Protein AF-A0A4S0IVF0-F1 (afdb_monomer)

pLDDT: mean 89.48, std 9.13, range [49.88, 98.19]

Sequence (111 aa):
MLAKIEFPLLLAGLVIAGGLWGFEELMEVARATTPHAFDTEILLAFRHAGQPDSPIGPLWLQSAVRDITALGSTSVLVLITTATIVYLLLIRRPGTALFVFAAIAGGQVLS

Mean predicted aligned error: 7.13 Å

Structure (mmCIF, N/CA/C/O backbone):
data_AF-A0A4S0IVF0-F1
#
_entry.id   AF-A0A4S0IVF0-F1
#
loop_
_atom_site.group_PDB
_atom_site.id
_atom_site.type_symbol
_atom_site.label_atom_id
_atom_site.label_alt_id
_atom_site.label_comp_id
_atom_site.label_asym_id
_atom_site.label_entity_id
_atom_site.label_seq_id
_atom_site.pdbx_PDB_ins_code
_atom_site.Cartn_x
_atom_site.Cartn_y
_atom_site.Cartn_z
_atom_site.occupancy
_atom_site.B_iso_or_equiv
_atom_site.auth_seq_id
_atom_site.auth_comp_id
_atom_site.auth_asym_id
_atom_site.auth_atom_id
_atom_site.pdbx_PDB_model_num
ATOM 1 N N . MET A 1 1 ? 8.783 20.032 30.060 1.00 49.88 1 MET A N 1
ATOM 2 C CA . MET A 1 1 ? 7.992 18.879 29.567 1.00 49.88 1 MET A CA 1
ATOM 3 C C . MET A 1 1 ? 7.201 19.226 28.299 1.00 49.88 1 MET A C 1
ATOM 5 O O . MET A 1 1 ? 7.132 18.364 27.438 1.00 49.88 1 MET A O 1
ATOM 9 N N . LEU A 1 2 ? 6.722 20.472 28.122 1.00 56.94 2 LEU A N 1
ATOM 10 C CA . LEU A 1 2 ? 6.023 20.926 26.902 1.00 56.94 2 LEU A CA 1
ATOM 11 C C . LEU A 1 2 ? 6.874 20.886 25.610 1.00 56.94 2 LEU A C 1
ATOM 13 O O . LEU A 1 2 ? 6.439 20.299 24.626 1.00 56.94 2 LEU A O 1
ATOM 17 N N . ALA A 1 3 ? 8.129 21.353 25.641 1.00 60.22 3 ALA A N 1
ATOM 18 C CA . ALA A 1 3 ? 9.002 21.379 24.452 1.00 60.22 3 ALA A CA 1
ATOM 19 C C . ALA A 1 3 ? 9.293 19.993 23.823 1.00 60.22 3 ALA A C 1
ATOM 21 O O . ALA A 1 3 ? 9.645 19.893 22.651 1.00 60.22 3 ALA A O 1
ATOM 22 N N . LYS A 1 4 ? 9.137 18.899 24.588 1.00 63.16 4 LYS A N 1
ATOM 23 C CA . LYS A 1 4 ? 9.332 17.529 24.078 1.00 63.16 4 LYS A CA 1
ATOM 24 C C . LYS A 1 4 ? 8.136 16.999 23.283 1.00 63.16 4 LYS A C 1
ATOM 26 O O . LYS A 1 4 ? 8.312 16.010 22.588 1.00 63.16 4 LYS A O 1
ATOM 31 N N . ILE A 1 5 ? 6.951 17.603 23.408 1.00 65.44 5 ILE A N 1
ATOM 32 C CA . ILE A 1 5 ? 5.730 17.211 22.675 1.00 65.44 5 ILE A CA 1
ATOM 33 C C . ILE A 1 5 ? 5.577 18.058 21.403 1.00 65.44 5 ILE A C 1
ATOM 35 O O . ILE A 1 5 ? 5.123 17.557 20.377 1.00 65.44 5 ILE A O 1
ATOM 39 N N . GLU A 1 6 ? 6.044 19.306 21.440 1.00 79.12 6 GLU A N 1
ATOM 40 C CA . GLU A 1 6 ? 6.066 20.208 20.285 1.00 79.12 6 GLU A CA 1
ATOM 41 C C . GLU A 1 6 ? 6.984 19.689 19.174 1.00 79.12 6 GLU A C 1
ATOM 43 O O . GLU A 1 6 ? 6.593 19.683 18.014 1.00 79.12 6 GLU A O 1
ATOM 48 N N . PHE A 1 7 ? 8.170 19.173 19.512 1.00 87.31 7 PHE A N 1
ATOM 49 C CA . PHE A 1 7 ? 9.108 18.679 18.501 1.00 87.31 7 PHE A CA 1
ATOM 50 C C . PHE A 1 7 ? 8.575 17.475 17.688 1.00 87.31 7 PHE A C 1
ATOM 52 O O . PHE A 1 7 ? 8.603 17.551 16.461 1.00 87.31 7 PHE A O 1
ATOM 59 N N . PRO A 1 8 ? 8.031 16.398 18.296 1.00 89.44 8 PRO A N 1
ATOM 60 C CA . PRO A 1 8 ? 7.385 15.311 17.558 1.00 89.44 8 PRO A CA 1
ATOM 61 C C . PRO A 1 8 ? 6.199 15.772 16.714 1.00 89.44 8 PRO A C 1
ATOM 63 O O . PRO A 1 8 ? 6.010 15.266 15.613 1.00 89.44 8 PRO A O 1
ATOM 66 N N . LEU A 1 9 ? 5.406 16.724 17.216 1.00 90.81 9 LEU A N 1
ATOM 67 C CA . LEU A 1 9 ? 4.251 17.251 16.494 1.00 90.81 9 LEU A CA 1
ATOM 68 C C . LEU A 1 9 ? 4.681 18.053 15.260 1.00 90.81 9 LEU A C 1
ATOM 70 O O . LEU A 1 9 ? 4.145 17.844 14.175 1.00 90.81 9 LEU A O 1
ATOM 74 N N . LEU A 1 10 ? 5.676 18.930 15.414 1.00 92.06 10 LEU A N 1
ATOM 75 C CA . LEU A 1 10 ? 6.260 19.695 14.313 1.00 92.06 10 LEU A CA 1
ATOM 76 C C . LEU A 1 10 ? 6.925 18.772 13.291 1.00 92.06 10 LEU A C 1
ATOM 78 O O . LEU A 1 10 ? 6.748 18.965 12.091 1.00 92.06 10 LEU A O 1
ATOM 82 N N . LEU A 1 11 ? 7.633 17.740 13.754 1.00 93.69 11 LEU A N 1
ATOM 83 C CA . LEU A 1 11 ? 8.238 16.740 12.882 1.00 93.69 11 LEU A CA 1
ATOM 84 C C . LEU A 1 11 ? 7.172 15.963 12.100 1.00 93.69 11 LEU A C 1
ATOM 86 O O . LEU A 1 11 ? 7.304 15.813 10.891 1.00 93.69 11 LEU A O 1
ATOM 90 N N . ALA A 1 12 ? 6.100 15.511 12.757 1.00 93.06 12 ALA A N 1
ATOM 91 C CA . ALA A 1 12 ? 4.990 14.832 12.091 1.00 93.06 12 ALA A CA 1
ATOM 92 C C . ALA A 1 12 ? 4.320 15.738 11.047 1.00 93.06 12 ALA A C 1
ATOM 94 O O . ALA A 1 12 ? 4.075 15.300 9.926 1.00 93.06 12 ALA A O 1
ATOM 95 N N . GLY A 1 13 ? 4.086 17.010 11.384 1.00 94.00 13 GLY A N 1
ATOM 96 C CA . GLY A 1 13 ? 3.556 18.001 10.448 1.00 94.00 13 GLY A CA 1
ATOM 97 C C . GLY A 1 13 ? 4.469 18.215 9.240 1.00 94.00 13 GLY A C 1
ATOM 98 O O . GLY A 1 13 ? 3.991 18.219 8.109 1.00 94.00 13 GLY A O 1
ATOM 99 N N . LEU A 1 14 ? 5.781 18.316 9.462 1.00 95.56 14 LEU A N 1
ATOM 100 C CA . LEU A 1 14 ? 6.773 18.462 8.396 1.00 95.56 14 LEU A CA 1
ATOM 101 C C . LEU A 1 14 ? 6.835 17.223 7.490 1.00 95.56 14 LEU A C 1
ATOM 103 O O . LEU A 1 14 ? 6.917 17.370 6.275 1.00 95.56 14 LEU A O 1
ATOM 107 N N . VAL A 1 15 ? 6.741 16.016 8.055 1.00 96.75 15 VAL A N 1
ATOM 108 C CA . VAL A 1 15 ? 6.682 14.763 7.281 1.00 96.75 15 VAL A CA 1
ATOM 109 C C . VAL A 1 15 ? 5.418 14.703 6.426 1.00 96.75 15 VAL A C 1
ATOM 111 O O . VAL A 1 15 ? 5.502 14.350 5.254 1.00 96.75 15 VAL A O 1
ATOM 114 N N . ILE A 1 16 ? 4.260 15.078 6.976 1.00 96.19 16 ILE A N 1
ATOM 115 C CA . ILE A 1 16 ? 2.999 15.110 6.222 1.00 96.19 16 ILE A CA 1
ATOM 116 C C . ILE A 1 16 ? 3.078 16.147 5.098 1.00 96.19 16 ILE A C 1
ATOM 118 O O . ILE A 1 16 ? 2.779 15.822 3.953 1.00 96.19 16 ILE A O 1
ATOM 122 N N . ALA A 1 17 ? 3.512 17.373 5.402 1.00 96.19 17 ALA A N 1
ATOM 123 C CA . ALA A 1 17 ? 3.626 18.444 4.415 1.00 96.19 17 ALA A CA 1
ATOM 124 C C . ALA A 1 17 ? 4.625 18.092 3.303 1.00 96.19 17 ALA A C 1
ATOM 126 O O . ALA A 1 17 ? 4.306 18.229 2.126 1.00 96.19 17 ALA A O 1
ATOM 127 N N . GLY A 1 18 ? 5.802 17.578 3.669 1.00 97.31 18 GLY A N 1
ATOM 128 C CA . GLY A 1 18 ? 6.810 17.127 2.713 1.00 97.31 18 GLY A CA 1
ATOM 129 C C . GLY A 1 18 ? 6.340 15.940 1.874 1.00 97.31 18 GLY A C 1
ATOM 130 O O . GLY A 1 18 ? 6.603 15.903 0.677 1.00 97.31 18 GLY A O 1
ATOM 131 N N . GLY A 1 19 ? 5.602 14.998 2.469 1.00 95.69 19 GLY A N 1
ATOM 132 C CA . GLY A 1 19 ? 5.013 13.867 1.752 1.00 95.69 19 GLY A CA 1
ATOM 133 C C . GLY A 1 19 ? 3.946 14.294 0.744 1.00 95.69 19 GLY A C 1
ATOM 134 O O . GLY A 1 19 ? 3.962 13.819 -0.387 1.00 95.69 19 GLY A O 1
ATOM 135 N N . LEU A 1 20 ? 3.055 15.216 1.124 1.00 95.69 20 LEU A N 1
ATOM 136 C CA . LEU A 1 20 ? 2.030 15.761 0.227 1.00 95.69 20 LEU A CA 1
ATOM 137 C C . LEU A 1 20 ? 2.647 16.558 -0.924 1.00 95.69 20 LEU A C 1
ATOM 139 O O . LEU A 1 20 ? 2.278 16.337 -2.072 1.00 95.69 20 LEU A O 1
ATOM 143 N N . TRP A 1 21 ? 3.612 17.430 -0.625 1.00 97.38 21 TRP A N 1
ATOM 144 C CA . TRP A 1 21 ? 4.315 18.205 -1.646 1.00 97.38 21 TRP A CA 1
ATOM 145 C C . TRP A 1 21 ?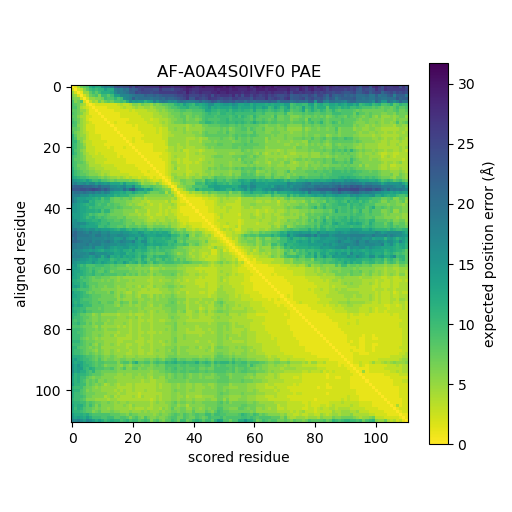 5.111 17.304 -2.599 1.00 97.38 21 TRP A C 1
ATOM 147 O O . TRP A 1 21 ? 5.009 17.440 -3.813 1.00 97.38 21 TRP A O 1
ATOM 157 N N . GLY A 1 22 ? 5.836 16.316 -2.066 1.00 96.56 22 GLY A N 1
ATOM 158 C CA . GLY A 1 22 ? 6.553 15.342 -2.890 1.00 96.56 22 GLY A CA 1
ATOM 159 C C . GLY A 1 22 ? 5.622 14.498 -3.765 1.00 96.56 22 GLY A C 1
ATOM 160 O O . GLY A 1 22 ? 5.967 14.184 -4.901 1.00 96.56 22 GLY A O 1
ATOM 161 N N . PHE A 1 23 ? 4.432 14.150 -3.267 1.00 94.12 23 PHE A N 1
ATOM 162 C CA . PHE A 1 23 ? 3.418 13.452 -4.055 1.00 94.12 23 PHE A CA 1
ATOM 163 C C . PHE A 1 23 ? 2.846 14.333 -5.175 1.00 94.12 23 PHE A C 1
ATOM 165 O O . PHE A 1 23 ? 2.670 13.852 -6.290 1.00 94.12 23 PHE A O 1
ATOM 172 N N . GLU A 1 24 ? 2.581 15.613 -4.905 1.00 95.00 24 GLU A N 1
ATOM 173 C CA . GLU A 1 24 ? 2.136 16.579 -5.916 1.00 95.00 24 GLU A CA 1
ATOM 174 C C . GLU A 1 24 ? 3.163 16.729 -7.044 1.00 95.00 24 GLU A C 1
ATOM 176 O O . GLU A 1 24 ? 2.802 16.592 -8.214 1.00 95.00 24 GLU A O 1
ATOM 181 N N . GLU A 1 25 ? 4.437 16.911 -6.695 1.00 93.81 25 GLU A N 1
ATOM 182 C CA . GLU A 1 25 ? 5.539 17.005 -7.657 1.00 93.81 25 GLU A CA 1
ATOM 183 C C . GLU A 1 25 ? 5.640 15.728 -8.507 1.00 93.81 25 GLU A C 1
ATOM 185 O O . GLU A 1 25 ? 5.723 15.781 -9.733 1.00 93.81 25 GLU A O 1
ATOM 190 N N . LEU A 1 26 ? 5.550 14.552 -7.871 1.00 90.62 26 LEU A N 1
ATOM 191 C CA . LEU A 1 26 ? 5.515 13.268 -8.576 1.00 90.62 26 LEU A CA 1
ATOM 192 C C . LEU A 1 26 ? 4.330 13.167 -9.541 1.00 90.62 26 LEU A C 1
ATOM 194 O O . LEU A 1 26 ? 4.491 12.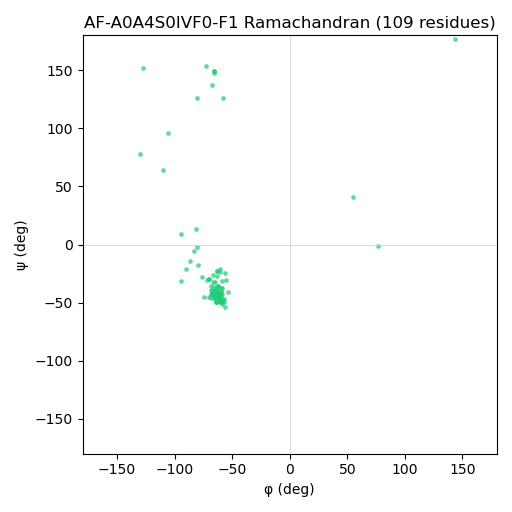654 -10.645 1.00 90.62 26 LEU A O 1
ATOM 198 N N . MET A 1 27 ? 3.153 13.655 -9.150 1.00 90.88 27 MET A N 1
ATOM 199 C CA . MET A 1 27 ? 1.961 13.673 -10.001 1.00 90.88 27 MET A CA 1
ATOM 200 C C . MET A 1 27 ? 2.091 14.650 -11.173 1.00 90.88 27 MET A C 1
ATOM 202 O O . MET A 1 27 ? 1.562 14.386 -12.255 1.00 90.88 27 MET A O 1
ATOM 206 N N . GLU A 1 28 ? 2.754 15.790 -10.982 1.00 90.31 28 GLU A N 1
ATOM 207 C CA . GLU A 1 28 ? 3.082 16.714 -12.069 1.00 90.31 28 GLU A CA 1
ATOM 208 C C . GLU A 1 28 ? 4.037 16.065 -13.065 1.00 90.31 28 GLU A C 1
ATOM 210 O O . GLU A 1 28 ? 3.726 16.022 -14.258 1.00 90.31 28 GLU A O 1
ATOM 215 N N . VAL A 1 29 ? 5.123 15.468 -12.566 1.00 88.19 29 VAL A N 1
ATOM 216 C CA . VAL A 1 29 ? 6.065 14.709 -13.388 1.00 88.19 29 VAL A CA 1
ATOM 217 C C . VAL A 1 29 ? 5.321 13.611 -14.135 1.00 88.19 29 VAL A C 1
ATOM 219 O O . VAL A 1 29 ? 5.355 13.618 -15.354 1.00 88.19 29 VAL A O 1
ATOM 222 N N . ALA A 1 30 ? 4.561 12.742 -13.468 1.00 86.06 30 ALA A N 1
ATOM 223 C CA . ALA A 1 30 ? 3.852 11.624 -14.100 1.00 86.06 30 ALA A CA 1
ATOM 224 C C . ALA A 1 30 ? 2.885 12.030 -15.233 1.00 86.06 30 ALA A C 1
ATOM 226 O O . ALA A 1 30 ? 2.594 11.218 -16.109 1.00 86.06 30 ALA A O 1
ATOM 227 N N . ARG A 1 31 ? 2.383 13.273 -15.244 1.00 83.81 31 ARG A N 1
ATOM 228 C CA . ARG A 1 31 ? 1.529 13.805 -16.324 1.00 83.81 31 ARG A CA 1
ATOM 229 C C . ARG A 1 31 ? 2.311 14.404 -17.494 1.00 83.81 31 ARG A C 1
ATOM 231 O O . ARG A 1 31 ? 1.718 14.662 -18.541 1.00 83.81 31 ARG A O 1
ATOM 238 N N . ALA A 1 32 ? 3.606 14.657 -17.333 1.00 82.62 32 ALA A N 1
ATOM 239 C CA . ALA A 1 32 ? 4.451 15.175 -18.396 1.00 82.62 32 ALA A CA 1
ATOM 240 C C . ALA A 1 32 ? 4.737 14.103 -19.467 1.00 82.62 32 ALA A C 1
ATOM 242 O O . ALA A 1 32 ? 4.758 12.902 -19.209 1.00 82.62 32 ALA A O 1
ATOM 243 N N . THR A 1 33 ? 5.010 14.534 -20.699 1.00 71.31 33 THR A N 1
ATOM 244 C CA . THR A 1 33 ? 5.269 13.623 -21.831 1.00 71.31 33 THR A CA 1
ATOM 245 C C . THR A 1 33 ? 6.604 12.874 -21.714 1.00 71.31 33 THR A C 1
ATOM 247 O O . THR A 1 33 ? 6.743 11.765 -22.223 1.00 71.31 33 THR A O 1
ATOM 250 N N . THR A 1 34 ? 7.603 13.467 -21.058 1.00 69.50 34 THR A N 1
ATOM 251 C CA . THR A 1 34 ? 8.947 12.894 -20.886 1.00 69.50 34 THR A CA 1
ATOM 252 C C . THR A 1 34 ? 8.986 11.617 -20.027 1.00 69.50 34 THR A C 1
ATOM 254 O O . THR A 1 34 ? 9.621 10.659 -20.475 1.00 69.50 34 THR A O 1
ATOM 257 N N . PRO A 1 35 ? 8.308 11.519 -18.863 1.00 69.12 35 PRO A N 1
ATOM 258 C CA . PRO A 1 35 ? 8.259 10.273 -18.092 1.00 69.12 35 PRO A CA 1
ATOM 259 C C . PRO A 1 35 ? 7.666 9.099 -18.863 1.00 69.12 35 PRO A C 1
ATOM 261 O O . PRO A 1 35 ? 8.140 7.981 -18.704 1.00 69.12 35 PRO A O 1
ATOM 264 N N . HIS A 1 36 ? 6.727 9.336 -19.782 1.00 74.25 36 HIS A N 1
ATOM 265 C CA . HIS A 1 36 ? 6.125 8.255 -20.563 1.00 74.25 36 HIS A CA 1
ATOM 266 C C . HIS A 1 36 ? 7.145 7.448 -21.383 1.00 74.25 36 HIS A C 1
ATOM 268 O O . HIS A 1 36 ? 7.011 6.227 -21.502 1.00 74.25 36 HIS A O 1
ATOM 274 N N . ALA A 1 37 ? 8.170 8.104 -21.937 1.00 81.62 37 ALA A N 1
ATOM 275 C CA . ALA A 1 37 ? 9.231 7.424 -22.679 1.00 81.62 37 ALA A CA 1
ATOM 276 C C . ALA A 1 37 ? 10.120 6.591 -21.744 1.00 81.62 37 ALA A C 1
ATOM 278 O O . ALA A 1 37 ? 10.386 5.424 -22.025 1.00 81.62 37 ALA A O 1
ATOM 279 N N . PHE A 1 38 ? 10.505 7.165 -20.604 1.00 84.81 38 PHE A N 1
ATOM 280 C CA . PHE A 1 38 ? 11.327 6.498 -19.596 1.00 84.81 38 PHE A CA 1
ATOM 281 C C . PHE A 1 38 ? 10.622 5.280 -18.974 1.00 84.81 38 PHE A C 1
ATOM 283 O O . PHE A 1 38 ? 11.202 4.196 -18.917 1.00 84.81 38 PHE A O 1
ATOM 290 N N . ASP A 1 39 ? 9.349 5.417 -18.592 1.00 87.69 39 ASP A N 1
ATOM 291 C CA . ASP A 1 39 ? 8.534 4.316 -18.066 1.00 87.69 39 ASP A CA 1
ATOM 292 C C . ASP A 1 39 ? 8.426 3.181 -19.090 1.00 87.69 39 ASP A C 1
ATOM 294 O O . ASP A 1 39 ? 8.551 2.003 -18.753 1.00 87.69 39 ASP A O 1
ATOM 298 N N . THR A 1 40 ? 8.246 3.532 -20.366 1.00 86.88 40 THR A N 1
ATOM 299 C CA . THR A 1 40 ? 8.171 2.555 -21.458 1.00 86.88 40 THR A CA 1
ATOM 300 C C . THR A 1 40 ? 9.501 1.832 -21.655 1.00 86.88 40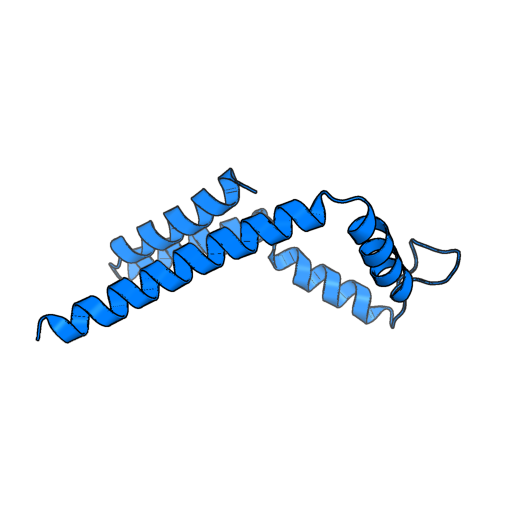 THR A C 1
ATOM 302 O O . THR A 1 40 ? 9.501 0.611 -21.808 1.00 86.88 40 THR A O 1
ATOM 305 N N . GLU A 1 41 ? 10.633 2.538 -21.614 1.00 88.31 41 GLU A N 1
ATOM 306 C CA . GLU A 1 41 ? 11.965 1.927 -21.700 1.00 88.31 41 GLU A CA 1
ATOM 307 C C . GLU A 1 41 ? 12.211 0.938 -20.559 1.00 88.31 41 GLU A C 1
ATOM 309 O O . GLU A 1 41 ? 12.630 -0.193 -20.813 1.00 88.31 41 GLU A O 1
ATOM 314 N N . ILE A 1 42 ? 11.878 1.312 -19.318 1.00 88.38 42 ILE A N 1
ATOM 315 C CA . ILE A 1 42 ? 11.980 0.411 -18.162 1.00 88.38 42 ILE A CA 1
ATOM 316 C C . ILE A 1 42 ? 11.087 -0.815 -18.357 1.00 88.38 42 ILE A C 1
ATOM 318 O O . ILE A 1 42 ? 11.539 -1.945 -18.180 1.00 88.38 42 ILE A O 1
ATOM 322 N N . LEU A 1 43 ? 9.823 -0.621 -18.742 1.00 87.62 43 LEU A N 1
ATOM 323 C CA . LEU A 1 43 ? 8.885 -1.724 -18.948 1.00 87.62 43 LEU A CA 1
ATOM 324 C C . LEU A 1 43 ? 9.336 -2.672 -20.069 1.00 87.62 43 LEU A C 1
ATOM 326 O O . LEU A 1 43 ? 9.122 -3.882 -19.972 1.00 87.62 43 LEU A O 1
ATOM 330 N N . LEU A 1 44 ? 9.948 -2.148 -21.133 1.00 89.06 44 LEU A N 1
ATOM 331 C CA . LEU A 1 44 ? 10.497 -2.945 -22.232 1.00 89.06 44 LEU A CA 1
ATOM 332 C C . LEU A 1 44 ? 11.815 -3.631 -21.864 1.00 89.06 44 LEU A C 1
ATOM 334 O O . LEU A 1 44 ? 12.075 -4.714 -22.379 1.00 89.06 44 LEU A O 1
ATOM 338 N N . ALA A 1 45 ? 12.605 -3.081 -20.938 1.00 88.31 45 ALA A N 1
ATOM 339 C CA . ALA A 1 45 ? 13.831 -3.719 -20.455 1.00 88.31 45 ALA A CA 1
ATOM 340 C C . ALA A 1 45 ? 13.575 -5.083 -19.786 1.00 88.31 45 ALA A C 1
ATOM 342 O O . ALA A 1 45 ? 14.462 -5.933 -19.765 1.00 88.31 45 ALA A O 1
ATOM 343 N N . PHE A 1 46 ? 12.358 -5.316 -19.280 1.00 87.94 46 PHE A N 1
ATOM 344 C CA . PHE A 1 46 ? 11.915 -6.601 -18.729 1.00 87.94 46 PHE A CA 1
ATOM 345 C C . PHE A 1 46 ? 11.182 -7.492 -19.744 1.00 87.94 46 PHE A C 1
ATOM 347 O O . PHE A 1 46 ? 10.606 -8.504 -19.348 1.00 87.94 46 PHE A O 1
ATOM 354 N N . ARG A 1 47 ? 11.160 -7.147 -21.038 1.00 88.69 47 ARG A N 1
ATOM 355 C CA . ARG A 1 47 ? 10.427 -7.877 -22.088 1.00 88.69 47 ARG A CA 1
ATOM 356 C C . ARG A 1 47 ? 11.329 -8.239 -23.258 1.00 88.69 47 ARG A C 1
ATOM 358 O O . ARG A 1 47 ? 12.294 -7.548 -23.567 1.00 88.69 47 ARG A O 1
ATOM 365 N N . HIS A 1 48 ? 10.997 -9.326 -23.945 1.00 85.31 48 HIS A N 1
ATOM 366 C CA . HIS A 1 48 ? 11.709 -9.701 -25.162 1.00 85.31 48 HIS A CA 1
ATOM 367 C C . HIS A 1 48 ? 11.450 -8.681 -26.281 1.00 85.31 48 HIS A C 1
ATOM 369 O O . HIS A 1 48 ? 10.314 -8.257 -26.511 1.00 85.31 48 HIS A O 1
ATOM 375 N N . ALA A 1 49 ? 12.504 -8.310 -27.014 1.00 83.25 49 ALA A N 1
ATOM 376 C CA . ALA A 1 49 ? 12.397 -7.386 -28.139 1.00 83.25 49 ALA A CA 1
ATOM 377 C C . ALA A 1 49 ? 11.405 -7.918 -29.191 1.00 83.25 49 ALA A C 1
ATOM 379 O O . ALA A 1 49 ? 11.515 -9.055 -29.649 1.00 83.25 49 ALA A O 1
ATOM 380 N N . GLY A 1 50 ? 10.416 -7.097 -29.555 1.00 81.31 50 GLY A N 1
ATOM 381 C CA . GLY A 1 50 ? 9.358 -7.467 -30.503 1.00 81.31 50 GLY A CA 1
ATOM 382 C C . GLY A 1 50 ? 8.258 -8.380 -29.942 1.00 81.31 50 GLY A C 1
ATOM 383 O O . GLY A 1 50 ? 7.319 -8.685 -30.671 1.00 81.31 50 GLY A O 1
ATOM 384 N N . GLN A 1 51 ? 8.332 -8.792 -28.670 1.00 82.62 51 GLN A N 1
ATOM 385 C CA . GLN A 1 51 ? 7.316 -9.611 -27.994 1.00 82.62 51 GLN A CA 1
ATOM 386 C C . GLN A 1 51 ? 6.930 -8.984 -26.641 1.00 82.62 51 GLN A C 1
ATOM 388 O O . GLN A 1 51 ? 7.378 -9.450 -25.590 1.00 82.62 51 GLN A O 1
ATOM 393 N N . PRO A 1 52 ? 6.098 -7.925 -26.638 1.00 78.50 52 PRO A N 1
ATOM 394 C CA . PRO A 1 52 ? 5.753 -7.192 -25.418 1.00 78.50 52 PRO A CA 1
ATOM 395 C C . PRO A 1 52 ? 4.998 -8.035 -24.375 1.00 78.50 52 PRO A C 1
ATOM 397 O O . PRO A 1 52 ? 5.068 -7.739 -23.183 1.00 78.50 52 PRO A O 1
ATOM 400 N N . ASP A 1 53 ? 4.343 -9.118 -24.793 1.00 81.25 53 ASP A N 1
ATOM 401 C CA . ASP A 1 53 ? 3.635 -10.034 -23.891 1.00 81.25 53 ASP A CA 1
ATOM 402 C C . ASP A 1 53 ? 4.553 -11.092 -23.246 1.00 81.25 53 ASP A C 1
ATOM 404 O O . ASP A 1 53 ? 4.112 -11.852 -22.384 1.00 81.25 53 ASP A O 1
ATOM 408 N N . SER A 1 54 ? 5.832 -11.146 -23.641 1.00 83.44 54 SER A N 1
ATOM 409 C CA . SER A 1 54 ? 6.811 -12.125 -23.159 1.00 83.44 54 SER A CA 1
ATOM 410 C C . SER A 1 54 ? 7.804 -11.485 -22.178 1.00 83.44 54 SER A C 1
ATOM 412 O O . SER A 1 54 ? 8.800 -10.883 -22.608 1.00 83.44 54 SER A O 1
ATOM 414 N N . PRO A 1 55 ? 7.570 -11.593 -20.855 1.00 84.75 55 PRO A N 1
ATOM 415 C CA . PRO A 1 55 ? 8.520 -11.110 -19.862 1.00 84.75 55 PRO A CA 1
ATOM 416 C C . PRO A 1 55 ? 9.827 -11.913 -19.898 1.00 84.75 55 PRO A C 1
ATOM 418 O O . PRO A 1 55 ? 9.856 -13.105 -20.204 1.00 84.75 55 PRO A O 1
ATOM 421 N N . ILE A 1 56 ? 10.928 -11.251 -19.562 1.00 86.38 56 ILE A N 1
ATOM 422 C CA . ILE A 1 56 ? 12.249 -11.860 -19.419 1.00 86.38 56 ILE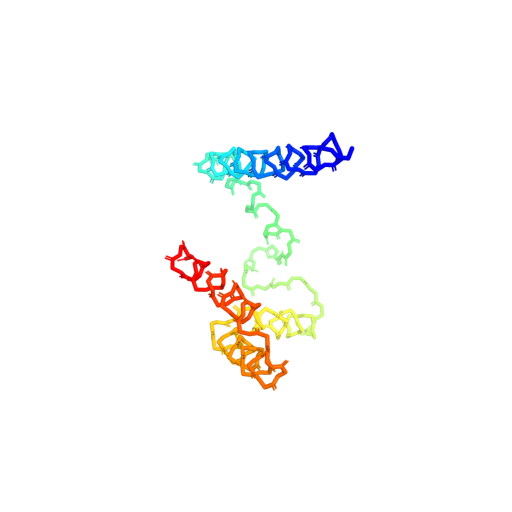 A CA 1
ATOM 423 C C . ILE A 1 56 ? 12.330 -12.532 -18.046 1.00 86.38 56 ILE A C 1
ATOM 425 O O . ILE A 1 56 ? 12.106 -11.897 -17.016 1.00 86.38 56 ILE A O 1
ATOM 429 N N . GLY A 1 57 ? 12.688 -13.816 -18.021 1.00 85.75 57 GLY A N 1
ATOM 430 C CA . GLY A 1 57 ? 12.973 -14.554 -16.792 1.00 85.75 57 GLY A CA 1
ATOM 431 C C . GLY A 1 57 ? 12.516 -16.016 -16.825 1.00 85.75 57 GLY A C 1
ATOM 432 O O . GLY A 1 57 ? 11.923 -16.471 -17.803 1.00 85.75 57 GLY A O 1
ATOM 433 N N . PRO A 1 58 ? 12.797 -16.783 -15.759 1.00 88.12 58 PRO A N 1
ATOM 434 C CA . PRO A 1 58 ? 12.317 -18.154 -15.619 1.00 88.12 58 PRO A CA 1
ATOM 435 C C . PRO A 1 58 ? 10.788 -18.215 -15.493 1.00 88.12 58 PRO A C 1
ATOM 437 O O . PRO A 1 58 ? 10.182 -17.349 -14.867 1.00 88.12 58 PRO A O 1
ATOM 440 N N . LEU A 1 59 ? 10.167 -19.299 -15.969 1.00 85.38 59 LEU A N 1
ATOM 441 C CA . LEU A 1 59 ? 8.704 -19.487 -15.916 1.00 85.38 59 LEU A CA 1
ATOM 442 C C . LEU A 1 59 ? 8.108 -19.376 -14.497 1.00 85.38 59 LEU A C 1
ATOM 444 O O . LEU A 1 59 ? 6.973 -18.930 -14.326 1.00 85.38 59 LEU A O 1
ATOM 448 N N . TRP A 1 60 ? 8.868 -19.752 -13.463 1.00 90.44 60 TRP A N 1
ATOM 449 C CA . TRP A 1 60 ? 8.415 -19.650 -12.073 1.00 90.44 60 TRP A CA 1
ATOM 450 C C . TRP A 1 60 ? 8.316 -18.197 -11.586 1.00 90.44 60 TRP A C 1
ATOM 452 O O . TRP A 1 60 ? 7.468 -17.901 -10.746 1.00 90.44 60 TRP A O 1
ATOM 462 N N . LEU A 1 61 ? 9.138 -17.286 -12.122 1.00 91.25 61 LEU A N 1
ATOM 463 C CA . LEU A 1 61 ? 9.214 -15.898 -11.662 1.00 91.25 61 LEU A CA 1
ATOM 464 C C . LEU A 1 61 ? 7.919 -15.147 -11.968 1.00 91.25 61 LEU A C 1
ATOM 466 O O . LEU A 1 61 ? 7.395 -14.449 -11.106 1.00 91.25 61 LEU A O 1
ATOM 470 N N . GLN A 1 62 ? 7.368 -15.341 -13.168 1.00 88.69 62 GLN A N 1
ATOM 471 C CA . GLN A 1 62 ? 6.104 -14.719 -13.561 1.00 88.69 62 GLN A CA 1
ATOM 472 C C . GLN A 1 62 ? 4.956 -15.145 -12.639 1.00 88.69 62 GLN A C 1
ATOM 474 O O . GLN A 1 62 ? 4.168 -14.307 -12.205 1.00 88.69 62 GLN A O 1
ATOM 479 N N . SER A 1 63 ? 4.878 -16.439 -12.311 1.00 90.25 63 SER A N 1
ATOM 480 C CA . SER A 1 63 ? 3.849 -16.949 -11.399 1.00 90.25 63 SER A CA 1
ATOM 481 C C . SER A 1 63 ? 4.052 -16.419 -9.978 1.00 90.25 63 SER A C 1
ATOM 483 O O . SER A 1 63 ? 3.098 -1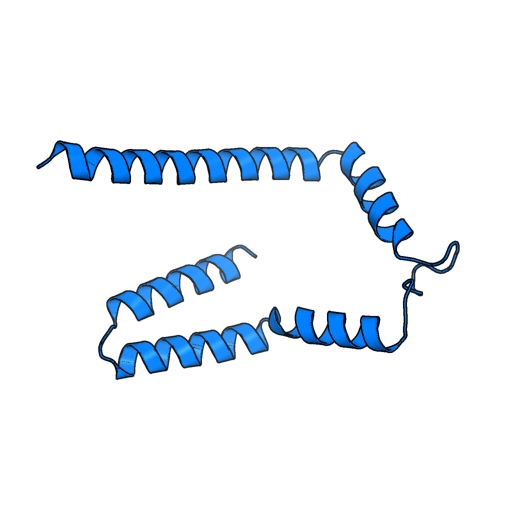5.946 -9.375 1.00 90.25 63 SER A O 1
ATOM 485 N N . ALA A 1 64 ? 5.293 -16.393 -9.482 1.00 93.50 64 ALA A N 1
ATOM 486 C CA . ALA A 1 64 ? 5.603 -15.862 -8.156 1.00 93.50 64 ALA A CA 1
ATOM 487 C C . ALA A 1 64 ? 5.238 -14.374 -8.018 1.00 93.50 64 ALA A C 1
ATOM 489 O O . ALA A 1 64 ? 4.588 -13.986 -7.049 1.00 93.50 64 ALA A O 1
ATOM 490 N N . VAL A 1 65 ? 5.606 -13.537 -8.996 1.00 92.69 65 VAL A N 1
ATOM 491 C CA . VAL A 1 65 ? 5.258 -12.107 -8.987 1.00 92.69 65 VAL A CA 1
ATOM 492 C C . VAL A 1 65 ? 3.746 -11.919 -9.085 1.00 92.69 65 VAL A C 1
ATOM 494 O O . VAL A 1 65 ? 3.195 -11.122 -8.330 1.00 92.69 65 VAL A O 1
ATOM 497 N N . ARG A 1 66 ? 3.056 -12.686 -9.942 1.00 91.88 66 ARG A N 1
ATOM 498 C CA . ARG A 1 66 ? 1.588 -12.652 -10.031 1.00 91.88 66 ARG A CA 1
ATOM 499 C C . ARG A 1 66 ? 0.947 -12.957 -8.679 1.00 91.88 66 ARG A C 1
ATOM 501 O O . ARG A 1 66 ? 0.099 -12.188 -8.234 1.00 91.88 66 ARG A O 1
ATOM 508 N N . ASP A 1 67 ? 1.372 -14.024 -8.015 1.00 94.69 67 ASP A N 1
ATOM 509 C CA . ASP A 1 67 ? 0.796 -14.450 -6.739 1.00 94.69 67 ASP A CA 1
ATOM 510 C C . ASP A 1 67 ? 1.073 -13.424 -5.623 1.00 94.69 67 ASP A C 1
ATOM 512 O O . ASP A 1 67 ? 0.190 -13.133 -4.817 1.00 94.69 67 ASP A O 1
ATOM 516 N N . ILE A 1 68 ? 2.252 -12.790 -5.622 1.00 95.19 68 ILE A N 1
ATOM 517 C CA . ILE A 1 68 ? 2.568 -11.679 -4.709 1.00 95.19 68 ILE A CA 1
ATOM 518 C C . ILE A 1 68 ? 1.675 -10.466 -4.996 1.00 95.19 68 ILE A C 1
ATOM 520 O O . ILE A 1 68 ? 1.095 -9.901 -4.072 1.00 95.19 68 ILE A O 1
ATOM 524 N N . THR A 1 69 ? 1.511 -10.070 -6.261 1.00 93.00 69 THR A N 1
ATOM 525 C CA . THR A 1 69 ? 0.648 -8.929 -6.622 1.00 93.00 69 THR A CA 1
ATOM 526 C C . THR A 1 69 ? -0.833 -9.199 -6.354 1.00 93.00 69 THR A C 1
ATOM 528 O O . THR A 1 69 ? -1.574 -8.266 -6.051 1.00 93.00 69 THR A O 1
ATOM 531 N N . ALA A 1 70 ? -1.265 -10.465 -6.358 1.00 95.38 70 ALA A N 1
ATOM 532 C CA . ALA A 1 70 ? -2.625 -10.847 -5.983 1.00 95.38 70 ALA A CA 1
ATOM 533 C C . ALA A 1 70 ? -2.951 -10.517 -4.513 1.00 95.38 70 ALA A C 1
ATOM 535 O O . ALA A 1 70 ? -4.121 -10.302 -4.186 1.00 95.38 70 ALA A O 1
ATOM 536 N N . LEU A 1 71 ? -1.942 -10.391 -3.638 1.00 94.19 71 LEU A N 1
ATOM 537 C CA . LEU A 1 71 ? -2.131 -9.909 -2.263 1.00 94.19 71 LEU A CA 1
ATOM 538 C C . LEU A 1 71 ? -2.646 -8.464 -2.208 1.00 94.19 71 LEU A C 1
ATOM 540 O O . LEU A 1 71 ? -3.338 -8.102 -1.261 1.00 94.19 71 LEU A O 1
ATOM 544 N N . GLY A 1 72 ? -2.344 -7.657 -3.228 1.00 90.88 72 GLY A N 1
ATOM 545 C CA . GLY A 1 72 ? -2.859 -6.296 -3.374 1.00 90.88 72 GLY A CA 1
ATOM 546 C C . GLY A 1 72 ? -4.281 -6.221 -3.935 1.00 90.88 72 GLY A C 1
ATOM 547 O O . GLY A 1 72 ? -4.817 -5.126 -4.073 1.00 90.88 72 GLY A O 1
ATOM 548 N N . SER A 1 73 ? -4.908 -7.353 -4.276 1.00 93.69 73 SER A N 1
ATOM 549 C CA . SER A 1 73 ? -6.279 -7.357 -4.793 1.00 93.69 73 SER A CA 1
ATOM 550 C C . SER A 1 73 ? -7.286 -6.892 -3.740 1.00 93.69 73 SER A C 1
ATOM 552 O O . SER A 1 73 ? -7.156 -7.192 -2.550 1.00 93.69 73 SER A O 1
ATOM 554 N N . THR A 1 74 ? -8.354 -6.226 -4.186 1.00 92.31 74 THR A N 1
ATOM 555 C CA . THR A 1 74 ? -9.435 -5.748 -3.311 1.00 92.31 74 THR A CA 1
ATOM 556 C C . THR A 1 74 ? -10.012 -6.871 -2.451 1.00 92.31 74 THR A C 1
ATOM 558 O O . THR A 1 74 ? -10.243 -6.680 -1.262 1.00 92.31 74 THR A O 1
ATOM 561 N N . SER A 1 75 ? -10.194 -8.070 -3.013 1.00 94.12 75 SER A N 1
ATOM 562 C CA . SER A 1 75 ? -10.725 -9.221 -2.277 1.00 94.12 75 SER A CA 1
ATOM 563 C C . SER A 1 75 ? -9.820 -9.646 -1.117 1.00 94.12 75 SER A C 1
ATOM 565 O O . SER A 1 75 ? -10.309 -9.848 -0.004 1.00 94.12 75 SER A O 1
ATOM 567 N N . VAL A 1 76 ? -8.507 -9.755 -1.351 1.00 95.06 76 VAL A N 1
ATOM 568 C CA . VAL A 1 76 ? -7.543 -10.138 -0.307 1.00 95.06 76 VAL A CA 1
ATOM 569 C C . VAL A 1 76 ? -7.411 -9.032 0.738 1.00 95.06 76 VAL A C 1
ATOM 571 O O . VAL A 1 76 ? -7.443 -9.318 1.937 1.00 95.06 76 VAL A O 1
ATOM 574 N N . LEU A 1 77 ? -7.342 -7.770 0.306 1.00 94.50 77 LEU A N 1
ATOM 575 C CA . LEU A 1 77 ? -7.274 -6.623 1.209 1.00 94.50 77 LEU A CA 1
ATOM 576 C C . LEU A 1 77 ? -8.505 -6.532 2.111 1.00 94.50 77 LEU A C 1
ATOM 578 O O . LEU A 1 77 ? -8.344 -6.354 3.317 1.00 94.50 77 LEU A O 1
ATOM 582 N N . VAL A 1 78 ? -9.718 -6.710 1.578 1.00 94.62 78 VAL A N 1
ATOM 583 C CA . VAL A 1 78 ? -10.953 -6.731 2.382 1.00 94.62 78 VAL A CA 1
ATOM 584 C C . VAL A 1 78 ? -10.893 -7.845 3.422 1.00 94.62 78 VAL A C 1
ATOM 586 O O . VAL A 1 78 ? -11.125 -7.582 4.599 1.00 94.62 78 VAL A O 1
ATOM 589 N N . LEU A 1 79 ? -10.509 -9.063 3.027 1.00 96.81 79 LEU A N 1
ATOM 590 C CA . LEU A 1 79 ? -10.423 -10.200 3.944 1.00 96.81 79 LEU A CA 1
ATOM 591 C C . LEU A 1 79 ? -9.456 -9.933 5.109 1.00 96.81 79 LEU A C 1
ATOM 593 O O . LEU A 1 79 ? -9.830 -10.087 6.274 1.00 96.81 79 LEU A O 1
ATOM 597 N N . ILE A 1 80 ? -8.227 -9.505 4.805 1.00 96.25 80 ILE A N 1
ATOM 598 C CA . ILE A 1 80 ? -7.192 -9.230 5.814 1.00 96.25 80 ILE A CA 1
ATOM 599 C C . ILE A 1 80 ? -7.602 -8.050 6.700 1.00 96.25 80 ILE A C 1
ATOM 601 O O . ILE A 1 80 ? -7.440 -8.104 7.923 1.00 96.25 80 ILE A O 1
ATOM 605 N N . THR A 1 81 ? -8.172 -7.001 6.109 1.00 96.00 81 THR A N 1
A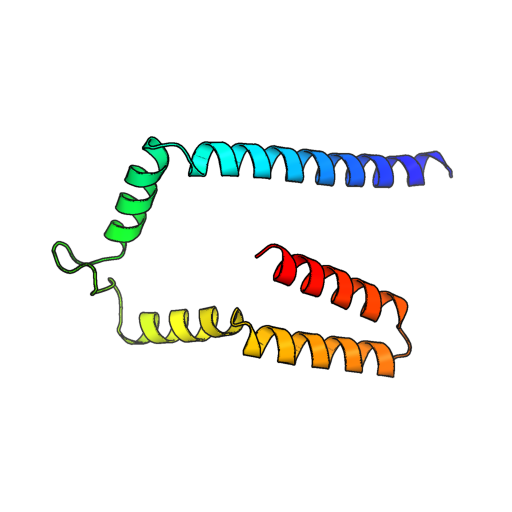TOM 606 C CA . THR A 1 81 ? -8.644 -5.818 6.839 1.00 96.00 81 THR A CA 1
ATOM 607 C C . THR A 1 81 ? -9.753 -6.186 7.810 1.00 96.00 81 THR A C 1
ATOM 609 O O . THR A 1 81 ? -9.674 -5.850 8.991 1.00 96.00 81 THR A O 1
ATOM 612 N N . THR A 1 82 ? -10.761 -6.931 7.353 1.00 97.56 82 THR A N 1
ATOM 613 C CA . THR A 1 82 ? -11.854 -7.407 8.204 1.00 97.56 82 THR A CA 1
ATOM 614 C C . THR A 1 82 ? -11.328 -8.294 9.325 1.00 97.56 82 THR A C 1
ATOM 616 O O . THR A 1 82 ? -11.677 -8.063 10.481 1.00 97.56 82 THR A O 1
ATOM 619 N N . ALA A 1 83 ? -10.449 -9.255 9.025 1.00 98.00 83 ALA A N 1
ATOM 620 C CA . ALA A 1 83 ? -9.844 -10.112 10.044 1.00 98.00 83 ALA A CA 1
ATOM 621 C C . ALA A 1 83 ? -9.077 -9.293 11.098 1.00 98.00 83 ALA A C 1
ATOM 623 O O . ALA A 1 83 ? -9.234 -9.524 12.297 1.00 98.00 83 ALA A O 1
ATOM 624 N N . THR A 1 84 ? -8.316 -8.286 10.664 1.00 97.81 84 THR A N 1
ATOM 625 C CA . THR A 1 84 ? -7.572 -7.375 11.548 1.00 97.81 84 THR A CA 1
ATOM 626 C C . THR A 1 84 ? -8.509 -6.548 12.426 1.00 97.81 84 THR A C 1
ATOM 628 O O . THR A 1 84 ? -8.300 -6.459 13.635 1.00 97.81 84 THR A O 1
ATOM 631 N N . ILE A 1 85 ? -9.570 -5.973 11.854 1.00 97.75 85 ILE A N 1
ATOM 632 C CA . ILE A 1 85 ? -10.572 -5.201 12.600 1.00 97.75 85 ILE A CA 1
ATOM 633 C C . ILE A 1 85 ? -11.252 -6.085 13.646 1.00 97.75 85 ILE A C 1
AT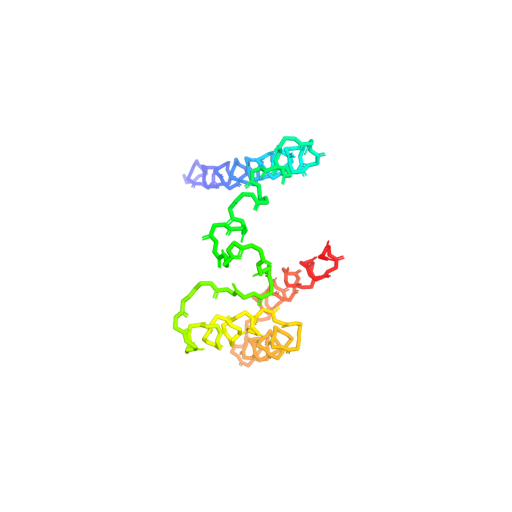OM 635 O O . ILE A 1 85 ? -11.316 -5.704 14.814 1.00 97.75 85 ILE A O 1
ATOM 639 N N . VAL A 1 86 ? -11.713 -7.278 13.258 1.00 98.06 86 VAL A N 1
ATOM 640 C CA . VAL A 1 86 ? -12.340 -8.240 14.176 1.00 98.06 86 VAL A CA 1
ATOM 641 C C . VAL A 1 86 ? -11.377 -8.599 15.305 1.00 98.06 86 VAL A C 1
ATOM 643 O O . VAL A 1 86 ? -11.754 -8.518 16.472 1.00 98.06 86 VAL A O 1
ATOM 646 N N . TYR A 1 87 ? -10.121 -8.915 14.987 1.00 98.19 87 TYR A N 1
ATOM 647 C CA . TYR A 1 87 ? -9.095 -9.202 15.989 1.00 98.19 87 TYR A CA 1
ATOM 648 C C . TYR A 1 87 ? -8.899 -8.040 16.976 1.00 98.19 87 TYR A C 1
ATOM 650 O O . TYR A 1 87 ? -8.909 -8.251 18.189 1.00 98.19 87 TYR A O 1
ATOM 658 N N . LEU A 1 88 ? -8.785 -6.803 16.481 1.00 97.50 88 LEU A N 1
ATOM 659 C CA . LEU A 1 88 ? -8.624 -5.611 17.320 1.00 97.50 88 LEU A CA 1
ATOM 660 C C . LEU A 1 88 ? -9.836 -5.365 18.228 1.00 97.50 88 LEU A C 1
ATOM 662 O O . LEU A 1 88 ? -9.675 -4.961 19.383 1.00 97.50 88 LEU A O 1
ATOM 666 N N . LEU A 1 89 ? -11.046 -5.639 17.739 1.00 97.38 89 LEU A N 1
ATOM 667 C CA . LEU A 1 89 ? -12.267 -5.571 18.541 1.00 97.38 89 LEU A CA 1
ATOM 668 C C . LEU A 1 89 ? -12.294 -6.655 19.628 1.00 97.38 89 LEU A C 1
ATOM 670 O O . LEU A 1 89 ? -12.666 -6.354 20.764 1.00 97.38 89 LEU A O 1
ATOM 674 N N . LEU A 1 90 ? -11.832 -7.875 19.328 1.00 98.00 90 LEU A N 1
ATOM 675 C CA . LEU A 1 90 ? -11.741 -8.973 20.301 1.00 98.00 90 LEU A CA 1
ATOM 676 C C . LEU A 1 90 ? -10.780 -8.649 21.452 1.00 98.00 90 LEU A C 1
ATOM 678 O O . LEU A 1 90 ? -11.111 -8.896 22.610 1.00 98.00 90 LEU A O 1
ATOM 682 N N . ILE A 1 91 ? -9.637 -8.016 21.170 1.00 98.06 91 ILE A N 1
ATOM 683 C CA . ILE A 1 91 ? -8.700 -7.545 22.209 1.00 98.06 91 ILE A CA 1
ATOM 684 C C . ILE A 1 91 ? -9.109 -6.199 22.838 1.00 98.06 91 ILE A C 1
ATOM 686 O O . ILE A 1 91 ? -8.308 -5.564 23.526 1.00 98.06 91 ILE A O 1
ATOM 690 N N . ARG A 1 92 ? -10.352 -5.747 22.604 1.00 96.12 92 ARG A N 1
ATOM 691 C CA . ARG A 1 92 ? -10.943 -4.502 23.125 1.00 96.12 92 ARG A CA 1
ATOM 692 C C . ARG A 1 92 ? -10.130 -3.241 22.816 1.00 96.12 92 ARG A C 1
ATOM 694 O O . ARG A 1 92 ? -10.038 -2.334 23.641 1.00 96.12 92 ARG A O 1
ATOM 701 N N . ARG A 1 93 ? -9.594 -3.142 21.594 1.00 96.56 93 ARG A N 1
ATOM 702 C CA . ARG A 1 93 ? -8.928 -1.938 21.061 1.00 96.56 93 ARG A CA 1
ATOM 703 C C . ARG A 1 93 ? -9.743 -1.262 19.944 1.00 96.56 93 ARG A C 1
ATOM 705 O O . ARG A 1 93 ? -9.264 -1.163 18.812 1.00 96.56 93 ARG A O 1
ATOM 712 N N . PRO A 1 94 ? -10.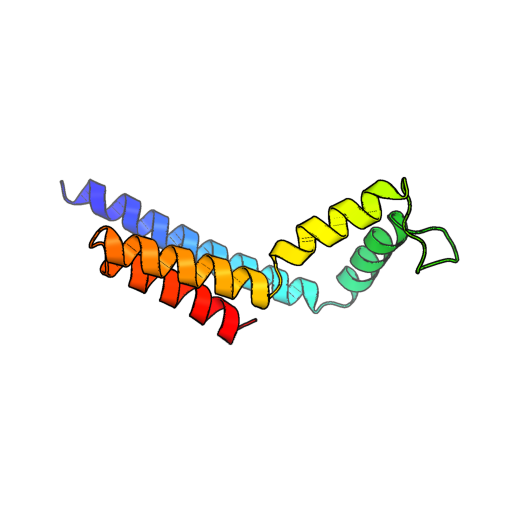954 -0.746 20.235 1.00 93.44 94 PRO A N 1
ATOM 713 C CA . PRO A 1 94 ? -11.838 -0.182 19.213 1.00 93.44 94 PRO A CA 1
ATOM 714 C C . PRO A 1 94 ? -11.265 1.073 18.540 1.00 93.44 94 PRO A C 1
ATOM 716 O O . PRO A 1 94 ? -11.479 1.267 17.350 1.00 93.44 94 PRO A O 1
ATOM 719 N N . GLY A 1 95 ? -10.486 1.892 19.259 1.00 96.38 95 GLY A N 1
ATOM 720 C CA . GLY A 1 95 ? -9.845 3.076 18.675 1.00 96.38 95 GLY A CA 1
ATOM 721 C C . GLY A 1 95 ? -8.836 2.722 17.577 1.00 96.38 95 GLY A C 1
ATOM 722 O O . GLY A 1 95 ? -8.834 3.334 16.514 1.00 96.38 95 GLY A O 1
ATOM 723 N N . THR A 1 96 ? -8.025 1.682 17.793 1.00 95.88 96 THR A N 1
ATOM 724 C CA . THR A 1 96 ? -7.088 1.184 16.774 1.00 95.88 96 THR A CA 1
ATOM 725 C C . THR A 1 96 ? -7.832 0.545 15.604 1.00 95.88 96 THR A C 1
ATOM 727 O O . THR A 1 96 ? -7.451 0.759 14.458 1.00 95.88 96 THR A O 1
ATOM 730 N N . ALA A 1 97 ? -8.916 -0.191 15.872 1.00 95.12 97 ALA A N 1
ATOM 731 C CA . ALA A 1 97 ? -9.750 -0.776 14.823 1.00 95.12 97 ALA A CA 1
ATOM 732 C C . ALA A 1 97 ? -10.361 0.302 13.911 1.00 95.12 97 ALA A C 1
ATOM 734 O O . ALA A 1 97 ? -10.292 0.180 12.690 1.00 95.12 97 ALA A O 1
ATOM 735 N N . LEU A 1 98 ? -10.895 1.381 14.497 1.00 96.44 98 LEU A N 1
ATOM 736 C CA . LEU A 1 98 ? -11.455 2.509 13.751 1.00 96.44 98 LEU A CA 1
ATOM 737 C C . LEU A 1 98 ? -10.387 3.233 12.926 1.00 96.44 98 LEU A C 1
ATOM 739 O O . LEU A 1 98 ? -10.641 3.575 11.775 1.00 96.44 98 LEU A O 1
ATOM 743 N N . PHE A 1 99 ? -9.192 3.435 13.489 1.00 96.25 99 PHE A N 1
ATOM 744 C CA . PHE A 1 99 ? -8.076 4.045 12.767 1.00 96.25 99 PHE A CA 1
ATOM 745 C C . PHE A 1 99 ? -7.678 3.227 11.531 1.00 96.25 99 PHE A C 1
ATOM 747 O O . PHE A 1 99 ? -7.593 3.777 10.435 1.00 96.25 99 PHE A O 1
ATOM 754 N N . VAL A 1 100 ? -7.492 1.911 11.689 1.00 96.62 100 VAL A N 1
ATOM 755 C CA . VAL A 1 100 ? -7.162 1.004 10.575 1.00 96.62 100 VAL A CA 1
ATOM 756 C C . VAL A 1 100 ? -8.267 1.016 9.519 1.00 96.62 100 VAL A C 1
ATOM 758 O O . VAL A 1 100 ? -7.975 1.133 8.331 1.00 96.62 100 VAL A O 1
ATOM 761 N N . PHE A 1 101 ? -9.532 0.953 9.944 1.00 96.06 101 PHE A N 1
ATOM 762 C CA . PHE A 1 101 ? -10.671 1.031 9.032 1.00 96.06 101 PHE A CA 1
ATOM 763 C C . PHE A 1 101 ? -10.677 2.339 8.235 1.00 96.06 101 PHE A C 1
ATOM 765 O O . PHE A 1 101 ? -10.777 2.297 7.014 1.00 96.06 101 PHE A O 1
ATOM 772 N N . ALA A 1 102 ? -10.526 3.488 8.900 1.00 96.69 102 ALA A N 1
ATOM 773 C CA . ALA A 1 102 ? -10.530 4.794 8.247 1.00 96.69 102 ALA A CA 1
ATOM 774 C C . ALA A 1 102 ? -9.367 4.951 7.257 1.00 96.69 102 ALA A C 1
ATOM 776 O O . ALA A 1 102 ? -9.573 5.451 6.154 1.00 96.69 102 ALA A O 1
ATOM 777 N N . ALA A 1 103 ? -8.168 4.485 7.619 1.00 94.50 103 ALA A N 1
ATOM 778 C CA . ALA A 1 103 ? -7.003 4.530 6.740 1.00 94.50 103 ALA A CA 1
ATOM 779 C C . ALA A 1 103 ? -7.220 3.708 5.458 1.00 94.50 103 ALA A C 1
ATOM 781 O O . ALA A 1 103 ? -6.970 4.194 4.357 1.00 94.50 103 ALA A O 1
ATOM 782 N N . ILE A 1 104 ? -7.729 2.479 5.592 1.00 94.75 104 ILE A N 1
ATOM 783 C CA . ILE A 1 104 ? -7.918 1.572 4.453 1.00 94.75 104 ILE A CA 1
ATOM 784 C C . ILE A 1 104 ? -9.117 2.002 3.605 1.00 94.75 104 ILE A C 1
ATOM 786 O O . ILE A 1 104 ? -8.998 2.077 2.385 1.00 94.75 104 ILE A O 1
ATOM 790 N N . ALA A 1 105 ? -10.249 2.340 4.228 1.00 93.56 105 ALA A N 1
ATOM 791 C CA . ALA A 1 105 ? -11.429 2.829 3.518 1.00 93.56 105 ALA A CA 1
ATOM 792 C C . ALA A 1 105 ? -11.139 4.142 2.777 1.00 93.56 105 ALA A C 1
ATOM 794 O O . ALA A 1 105 ? -11.529 4.282 1.622 1.00 93.56 105 ALA A O 1
ATOM 795 N N . GLY A 1 106 ? -10.407 5.072 3.400 1.00 93.31 106 GLY A N 1
ATOM 796 C CA . GLY A 1 106 ? -9.973 6.310 2.753 1.00 93.31 106 GLY A CA 1
ATOM 797 C C . GLY A 1 106 ? -9.090 6.048 1.532 1.00 93.31 106 GLY A C 1
ATOM 798 O O . GLY A 1 106 ? -9.327 6.628 0.477 1.00 93.31 106 GLY A O 1
ATOM 799 N N . GLY A 1 107 ? -8.138 5.115 1.645 1.00 89.81 107 GLY A N 1
ATOM 800 C CA . GLY A 1 107 ? -7.325 4.677 0.510 1.00 89.81 107 GLY A CA 1
ATOM 801 C C . GLY A 1 107 ? -8.160 4.074 -0.623 1.00 89.81 107 GLY A C 1
ATOM 802 O O . GLY A 1 107 ? -7.955 4.431 -1.774 1.00 89.81 107 GLY A O 1
ATOM 803 N N . GLN A 1 108 ? -9.138 3.217 -0.315 1.00 89.75 108 GLN A N 1
ATOM 804 C CA . GLN A 1 108 ? -10.006 2.598 -1.330 1.00 89.75 108 GLN A CA 1
ATOM 805 C C . GLN A 1 108 ? -10.926 3.599 -2.043 1.00 89.75 108 GLN A C 1
ATOM 807 O O . GLN A 1 108 ? -11.237 3.396 -3.208 1.00 89.75 108 GLN A O 1
ATOM 812 N N . VAL A 1 109 ? -11.376 4.659 -1.364 1.00 92.75 109 VAL A N 1
ATOM 813 C CA . VAL A 1 109 ? -12.235 5.695 -1.971 1.00 92.75 109 VAL A CA 1
ATOM 814 C C . VAL A 1 109 ? -11.461 6.587 -2.946 1.00 92.75 109 VAL A C 1
ATOM 816 O O . VAL A 1 109 ? -12.055 7.098 -3.891 1.00 92.75 109 VAL A O 1
ATOM 819 N N . LEU A 1 110 ? -10.166 6.803 -2.703 1.00 86.81 110 LEU A N 1
ATOM 820 C CA . LEU A 1 110 ? -9.318 7.671 -3.526 1.00 86.81 110 LEU A CA 1
ATOM 821 C C . LEU A 1 110 ? -8.630 6.934 -4.689 1.00 8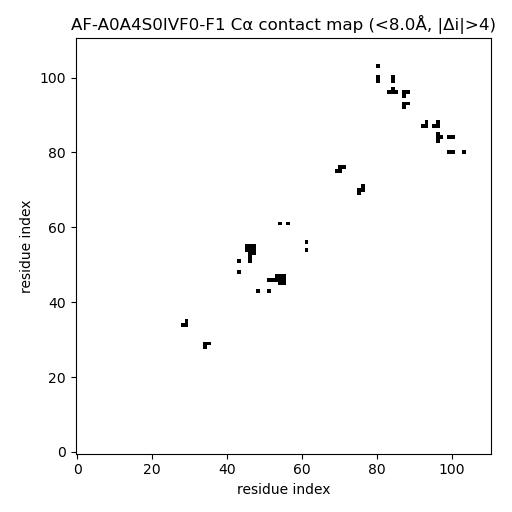6.81 110 LEU A C 1
ATOM 823 O O . LEU A 1 110 ? -8.166 7.588 -5.623 1.00 86.81 110 LEU A O 1
ATOM 827 N N . SER A 1 111 ? -8.511 5.608 -4.581 1.00 80.38 111 SER A N 1
ATOM 828 C CA . SER A 1 111 ? -7.785 4.747 -5.520 1.00 80.38 111 SER A CA 1
ATOM 829 C C . SER A 1 111 ? -8.500 4.509 -6.848 1.00 80.38 111 SER A C 1
ATOM 831 O O . SER A 1 111 ? -9.716 4.772 -6.958 1.00 80.38 111 SER A O 1
#

Radius of gyration: 20.89 Å; Cα contacts (8 Å, |Δi|>4): 36; chains: 1; bounding box: 26×41×60 Å

Foldseek 3Di:
DVVVVVVVVVVVVVCVVVVVVVVVVVVVVVPDPVVVVVVVVVLCVQADVPGSVHGDDDPVVVVVVVVVVCCVDPVNCVVVLVVVLVVCVVVVNNVVSVVSVCVVVVVVVVD

Solvent-accessible surface area (backbone atoms only — not comparable to full-atom values): 6315 Å² total; per-residue (Å²): 121,68,73,71,55,52,52,57,51,53,51,51,50,49,50,52,52,51,50,52,51,53,49,50,53,50,53,53,47,68,70,38,76,69,50,58,55,55,54,47,52,58,58,46,73,47,25,43,90,97,35,84,90,41,67,67,74,59,81,65,55,60,54,53,52,50,60,57,55,50,55,73,33,69,70,48,45,49,52,53,49,51,52,49,35,53,51,28,48,74,73,70,35,57,70,60,26,51,51,54,48,51,56,52,53,53,49,62,73,74,102

Secondary structure (DSSP, 8-state):
-THHHHHHHHHHHHHHHHHHHHHHHHHHHHHSHHHHHHHHHHHHHTEETTEEEEESS-HHHHHHHHHHHHTTSHHHHHHHHHHHHHHHHHTT-HHHHHHHHHHHHHHHHH-